Protein AF-A0A7J5FQ94-F1 (afdb_monomer_lite)

Sequence (52 aa):
MLSVTGINRFYYLRGFTDMRCKHSRVLSVIREQLHREPSDGDIYIVMSKDRR

pLDDT: mean 88.06, std 9.71, range [63.56, 97.0]

Secondary structure (D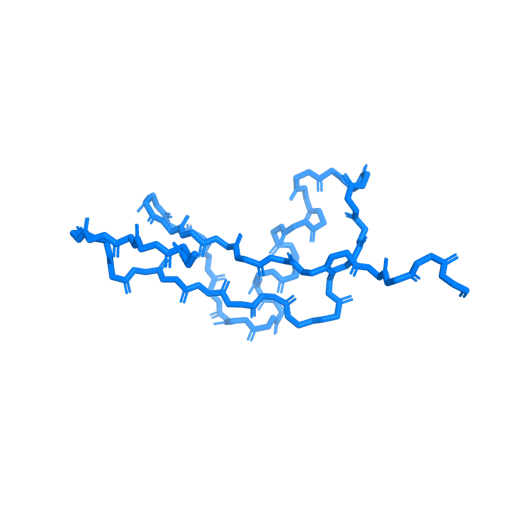SSP, 8-state):
-----S---EEE-TT---TT--HHHHHHHHHHHHSS---TT-EEE--PPP--

Radius of gyration: 12.16 Å; chains: 1; bounding box: 27×23×31 Å

Foldseek 3Di:
DDDDPDADAEDEQPPPAPPPDDPVVVQVSCCVPVVDGDDPSHHYDYDHPDPD

Organism: Phocaeicola vulgatus (NCBI:txid821)

Structure (mmCIF, N/CA/C/O backbone):
data_AF-A0A7J5FQ94-F1
#
_entry.id   AF-A0A7J5FQ94-F1
#
loop_
_atom_site.group_PDB
_atom_site.id
_atom_site.type_symbol
_atom_site.label_atom_id
_atom_site.label_alt_id
_atom_site.label_comp_id
_atom_site.label_asym_id
_atom_site.label_entity_id
_atom_site.label_seq_id
_atom_site.pdbx_PDB_ins_code
_atom_site.Cartn_x
_atom_site.Cartn_y
_atom_site.Cartn_z
_atom_site.occupancy
_atom_site.B_iso_or_equiv
_atom_site.auth_seq_id
_atom_site.auth_comp_id
_atom_site.auth_asym_id
_atom_site.auth_atom_id
_atom_site.pdbx_PDB_model_num
ATOM 1 N N . MET A 1 1 ? -12.856 14.795 -4.093 1.00 63.56 1 MET A N 1
ATOM 2 C CA . MET A 1 1 ? -12.062 14.854 -2.847 1.00 63.56 1 MET A CA 1
ATOM 3 C C . MET A 1 1 ? -12.134 13.483 -2.199 1.00 63.56 1 MET A C 1
ATOM 5 O O . MET A 1 1 ? -13.239 12.979 -2.046 1.00 63.56 1 MET A O 1
ATOM 9 N N . LEU A 1 2 ? -10.997 12.838 -1.930 1.00 66.69 2 LEU A N 1
ATOM 10 C CA . LEU A 1 2 ? -10.970 11.520 -1.291 1.00 66.69 2 LEU A CA 1
ATOM 11 C C . LEU A 1 2 ? -11.191 11.727 0.215 1.00 66.69 2 LEU A C 1
ATOM 13 O O . LEU A 1 2 ? -10.414 12.442 0.840 1.00 66.69 2 LEU A O 1
ATOM 17 N N . SER A 1 3 ? -12.269 11.173 0.770 1.00 66.81 3 SER A N 1
ATOM 18 C CA . SER A 1 3 ? -12.580 11.249 2.203 1.00 66.81 3 SER A CA 1
ATOM 19 C C . SER A 1 3 ? -12.571 9.837 2.768 1.00 66.81 3 SER A C 1
ATOM 21 O O . SER A 1 3 ? -13.318 8.985 2.289 1.00 66.81 3 SER A O 1
ATOM 23 N N . VAL A 1 4 ? -11.700 9.578 3.744 1.00 70.00 4 VAL A N 1
ATOM 24 C CA . VAL A 1 4 ? -11.611 8.283 4.425 1.00 70.00 4 VAL A CA 1
ATOM 25 C C . VAL A 1 4 ? -11.851 8.528 5.908 1.00 70.00 4 VAL A C 1
ATOM 27 O O . VAL A 1 4 ? -11.052 9.184 6.569 1.00 70.00 4 VAL A O 1
ATOM 30 N N . THR A 1 5 ? -12.982 8.053 6.421 1.00 72.94 5 THR A N 1
ATOM 31 C CA . THR A 1 5 ? -13.402 8.237 7.817 1.00 72.94 5 THR A CA 1
ATOM 32 C C . THR A 1 5 ? -13.315 6.912 8.566 1.00 72.94 5 THR A C 1
ATOM 34 O O . THR A 1 5 ? -13.765 5.894 8.046 1.00 72.94 5 THR A O 1
ATOM 37 N N . GLY A 1 6 ? -12.777 6.916 9.789 1.00 70.81 6 GLY A N 1
ATOM 38 C CA . GLY A 1 6 ? -12.741 5.733 10.665 1.00 70.81 6 GLY A CA 1
ATOM 39 C C . GLY A 1 6 ? -11.467 4.881 10.596 1.00 70.81 6 GLY A C 1
ATOM 40 O O . GLY A 1 6 ? -11.382 3.874 11.291 1.00 70.81 6 GLY A O 1
ATOM 41 N N . ILE A 1 7 ? -10.463 5.283 9.813 1.00 77.44 7 ILE A N 1
ATOM 42 C CA . ILE A 1 7 ? -9.138 4.645 9.761 1.00 77.44 7 ILE A CA 1
ATOM 43 C C . ILE A 1 7 ? -8.099 5.729 10.061 1.00 77.44 7 ILE A C 1
ATOM 45 O O . ILE A 1 7 ? -8.243 6.840 9.569 1.00 77.44 7 ILE A O 1
ATOM 49 N N . ASN A 1 8 ? -7.077 5.436 10.8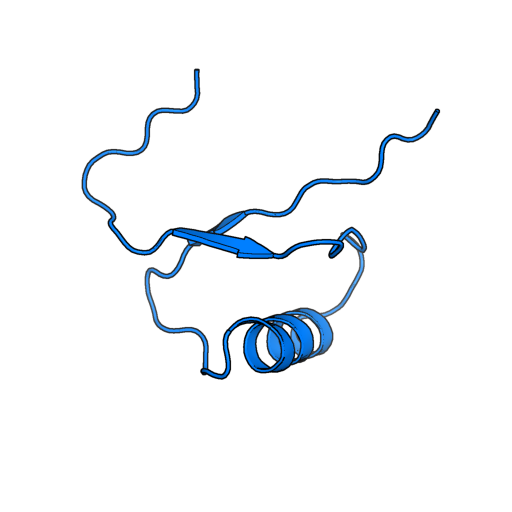72 1.00 81.62 8 ASN A N 1
ATOM 50 C CA . ASN A 1 8 ? -6.096 6.442 11.328 1.00 81.62 8 ASN A CA 1
ATOM 51 C C . ASN A 1 8 ? -4.648 6.157 10.883 1.00 81.62 8 ASN A C 1
ATOM 53 O O . ASN A 1 8 ? -3.740 6.908 11.231 1.00 81.62 8 ASN A O 1
ATOM 57 N N . ARG A 1 9 ? -4.399 5.069 10.143 1.00 89.75 9 ARG A N 1
ATOM 58 C CA . ARG A 1 9 ? -3.045 4.595 9.803 1.00 89.75 9 ARG A CA 1
ATOM 59 C C . ARG A 1 9 ? -2.732 4.774 8.320 1.00 89.75 9 ARG A C 1
ATOM 61 O O . ARG A 1 9 ? -2.624 3.805 7.575 1.00 89.75 9 ARG A O 1
ATOM 68 N N . PHE A 1 10 ? -2.608 6.030 7.899 1.00 91.75 10 PHE A N 1
ATOM 69 C CA . PHE A 1 10 ? -2.222 6.377 6.531 1.00 91.75 10 PHE A CA 1
ATOM 70 C C . PHE A 1 10 ? -0.750 6.760 6.455 1.00 91.75 10 PHE A C 1
ATOM 72 O O . PHE A 1 10 ? -0.288 7.625 7.198 1.00 91.75 10 PHE A O 1
ATOM 79 N N . TYR A 1 11 ? -0.039 6.161 5.505 1.00 93.56 11 TYR A N 1
ATOM 80 C CA . TYR A 1 11 ? 1.373 6.425 5.263 1.00 93.56 11 TYR A CA 1
ATOM 81 C C . TYR A 1 11 ? 1.606 6.745 3.795 1.00 93.56 11 TYR A C 1
ATOM 83 O O . TYR A 1 11 ? 1.180 6.006 2.910 1.00 93.56 11 TYR A O 1
ATOM 91 N N . TYR A 1 12 ? 2.312 7.838 3.525 1.00 93.06 12 TYR A N 1
ATOM 92 C CA . TYR A 1 12 ? 2.726 8.186 2.174 1.00 93.06 12 TYR A CA 1
ATOM 93 C C . TYR A 1 12 ? 4.136 7.649 1.896 1.00 93.06 12 TYR A C 1
ATOM 95 O O . TYR A 1 12 ? 5.083 8.047 2.573 1.00 93.06 12 TYR A O 1
ATOM 103 N N . LEU A 1 13 ? 4.284 6.764 0.903 1.00 93.88 13 LEU A N 1
ATOM 104 C CA . LEU A 1 13 ? 5.588 6.220 0.501 1.00 93.88 13 LEU A CA 1
ATOM 105 C C . LEU A 1 13 ? 6.219 7.115 -0.568 1.00 93.88 13 LEU A C 1
ATOM 107 O O . LEU A 1 13 ? 5.871 7.074 -1.753 1.00 93.88 13 LEU A O 1
ATOM 111 N N . ARG A 1 14 ? 7.165 7.953 -0.147 1.00 92.00 14 ARG A N 1
ATOM 112 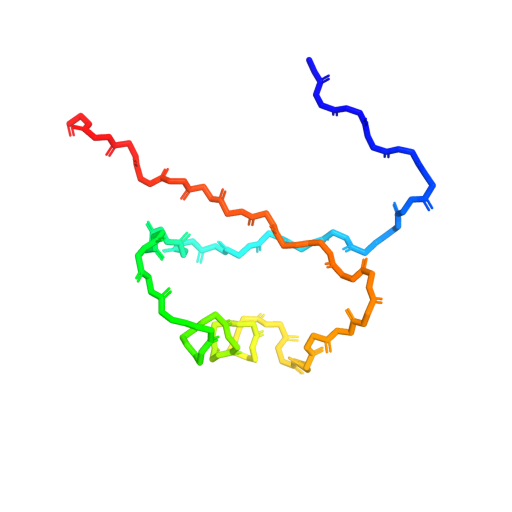C CA . ARG A 1 14 ? 7.764 8.980 -1.001 1.00 92.00 14 ARG A CA 1
ATOM 113 C C . ARG A 1 14 ? 8.647 8.353 -2.077 1.00 92.00 14 ARG A C 1
ATOM 115 O O . ARG A 1 14 ? 9.503 7.522 -1.793 1.00 92.00 14 ARG A O 1
ATOM 122 N N . GLY A 1 15 ? 8.479 8.790 -3.327 1.00 89.62 15 GLY A N 1
ATOM 123 C CA . GLY A 1 15 ? 9.331 8.373 -4.452 1.00 89.62 15 GLY A CA 1
ATOM 124 C C . GLY A 1 15 ? 9.113 6.930 -4.917 1.00 89.62 15 GLY A C 1
ATOM 125 O O . GLY A 1 15 ? 9.712 6.501 -5.907 1.00 89.62 15 GLY A O 1
ATOM 126 N N . PHE A 1 16 ? 8.222 6.194 -4.254 1.00 93.25 16 PHE A N 1
ATOM 127 C CA . PHE A 1 16 ? 7.855 4.853 -4.651 1.00 93.25 16 PHE A CA 1
ATOM 128 C C . PHE A 1 16 ? 6.801 4.905 -5.753 1.00 93.25 16 PHE A C 1
ATOM 130 O O . PHE A 1 16 ? 5.659 5.298 -5.540 1.00 93.25 16 PHE A O 1
ATOM 137 N N . THR A 1 17 ? 7.241 4.572 -6.963 1.00 91.44 17 THR A N 1
ATOM 138 C CA . THR A 1 17 ? 6.495 4.819 -8.210 1.00 91.44 17 THR A CA 1
ATOM 139 C C . THR A 1 17 ? 6.415 3.572 -9.090 1.00 91.44 17 THR A C 1
ATOM 141 O O . THR A 1 17 ? 5.759 3.578 -10.130 1.00 91.44 17 THR A O 1
ATOM 144 N N . ASP A 1 18 ? 7.071 2.489 -8.668 1.00 89.50 18 ASP A N 1
ATOM 145 C CA . ASP A 1 18 ? 7.067 1.212 -9.368 1.00 89.50 18 ASP A CA 1
ATOM 146 C C . ASP A 1 18 ? 5.817 0.403 -9.002 1.00 89.50 18 ASP A C 1
ATOM 148 O O . ASP A 1 18 ? 5.804 -0.398 -8.066 1.00 89.50 18 ASP A O 1
ATOM 152 N N . MET A 1 19 ? 4.761 0.604 -9.788 1.00 85.50 19 MET A N 1
ATOM 153 C CA . MET A 1 19 ? 3.483 -0.099 -9.635 1.00 85.50 19 MET A CA 1
ATOM 154 C C . MET A 1 19 ? 3.532 -1.567 -10.096 1.00 85.50 19 MET A C 1
ATOM 156 O O . MET A 1 19 ? 2.545 -2.281 -9.942 1.00 85.50 19 MET A O 1
ATOM 160 N N . ARG A 1 20 ? 4.639 -2.028 -10.701 1.00 89.06 20 ARG A N 1
ATOM 161 C CA . ARG A 1 20 ? 4.797 -3.410 -11.197 1.00 89.06 20 ARG A CA 1
ATOM 162 C C . ARG A 1 20 ? 5.602 -4.293 -10.252 1.00 89.06 20 ARG A C 1
ATOM 164 O O . ARG A 1 20 ? 5.749 -5.491 -10.511 1.00 89.06 20 ARG A O 1
ATOM 171 N N . CYS A 1 21 ? 6.149 -3.718 -9.188 1.00 90.19 21 CYS A N 1
ATOM 172 C CA . CYS A 1 21 ? 6.991 -4.456 -8.271 1.00 90.19 21 CYS A CA 1
ATOM 173 C C . CYS A 1 21 ? 6.213 -5.547 -7.516 1.00 90.19 21 CYS A C 1
ATOM 175 O O . CYS A 1 21 ? 4.984 -5.557 -7.419 1.00 90.19 21 CYS A O 1
ATOM 177 N N . LYS A 1 22 ? 6.964 -6.505 -6.975 1.00 93.25 22 LYS A N 1
ATOM 178 C CA . LYS A 1 22 ? 6.419 -7.567 -6.128 1.00 93.25 22 LYS A CA 1
ATOM 179 C C . LYS A 1 22 ? 6.332 -7.110 -4.676 1.00 93.25 22 LYS A C 1
ATOM 181 O O . LYS A 1 22 ? 6.996 -6.161 -4.262 1.00 93.25 22 LYS A O 1
ATOM 186 N N . HIS A 1 23 ? 5.562 -7.860 -3.893 1.00 91.50 23 HIS A N 1
ATOM 187 C CA . HIS A 1 23 ? 5.329 -7.604 -2.473 1.00 91.50 23 HIS A CA 1
ATOM 188 C C . HIS A 1 23 ? 6.622 -7.361 -1.672 1.00 91.50 23 HIS A C 1
ATOM 190 O O . HIS A 1 23 ? 6.685 -6.427 -0.881 1.00 91.50 23 HIS A O 1
ATOM 196 N N . SER A 1 24 ? 7.689 -8.122 -1.941 1.00 94.44 24 SER A N 1
ATOM 197 C CA . SER A 1 24 ? 8.987 -7.955 -1.273 1.00 94.44 24 SER A CA 1
ATOM 198 C C . SER A 1 24 ? 9.573 -6.548 -1.417 1.00 94.44 24 SER A C 1
ATOM 200 O O . SER A 1 24 ? 10.125 -6.020 -0.456 1.00 94.44 24 SER A O 1
ATOM 202 N N . ARG A 1 25 ? 9.417 -5.904 -2.582 1.00 94.94 25 ARG A N 1
ATOM 203 C CA . ARG A 1 25 ? 9.917 -4.542 -2.808 1.00 94.94 25 ARG A CA 1
ATOM 204 C C . ARG A 1 25 ? 9.125 -3.516 -2.004 1.00 94.94 25 ARG A C 1
ATOM 206 O O . ARG A 1 25 ? 9.729 -2.605 -1.447 1.00 94.94 25 ARG A O 1
ATOM 213 N N . VAL A 1 26 ? 7.806 -3.687 -1.923 1.00 93.25 26 VAL A N 1
ATOM 214 C CA . VAL A 1 26 ? 6.930 -2.842 -1.097 1.00 93.25 26 VAL A CA 1
ATOM 215 C C . VAL A 1 26 ? 7.347 -2.938 0.372 1.00 93.25 26 VAL A C 1
ATOM 217 O O . VAL A 1 26 ? 7.545 -1.910 1.012 1.00 93.25 26 VAL A O 1
ATOM 220 N N . LEU A 1 27 ? 7.575 -4.156 0.882 1.00 95.50 27 LEU A N 1
ATOM 221 C CA . LEU A 1 27 ? 8.046 -4.371 2.256 1.00 95.50 27 LEU A CA 1
ATOM 222 C C . LEU A 1 27 ? 9.385 -3.682 2.524 1.00 95.50 27 LEU A C 1
ATOM 224 O O . LEU A 1 27 ? 9.531 -3.009 3.541 1.00 95.50 27 LEU A O 1
ATOM 228 N N . SER A 1 28 ? 10.353 -3.816 1.612 1.00 96.12 28 SER A N 1
ATOM 229 C CA . SER A 1 28 ? 11.645 -3.138 1.751 1.00 96.12 28 SER A CA 1
ATOM 230 C C . SER A 1 28 ? 11.482 -1.623 1.856 1.00 96.12 28 SER A C 1
ATOM 232 O O . SER A 1 28 ? 12.074 -1.019 2.741 1.00 96.12 28 SER A O 1
ATOM 234 N N . VAL A 1 29 ? 10.646 -1.019 1.006 1.00 95.62 29 VAL A N 1
ATOM 235 C CA . VAL A 1 29 ? 10.405 0.433 1.014 1.00 95.62 29 VAL A CA 1
ATOM 236 C C . VAL A 1 29 ? 9.723 0.884 2.305 1.00 95.62 29 VAL A C 1
ATOM 238 O O . VAL A 1 29 ? 10.112 1.901 2.872 1.00 95.62 29 VAL A O 1
ATOM 241 N N . ILE A 1 30 ? 8.739 0.127 2.798 1.00 96.25 30 ILE A N 1
ATOM 242 C CA . ILE A 1 30 ? 8.068 0.411 4.075 1.00 96.25 30 ILE A CA 1
ATOM 243 C C . ILE A 1 30 ? 9.081 0.386 5.227 1.00 96.25 30 ILE A C 1
ATOM 245 O O . ILE A 1 30 ? 9.135 1.331 6.011 1.00 96.25 30 ILE A O 1
ATOM 249 N N . ARG A 1 31 ? 9.926 -0.648 5.301 1.00 97.00 31 ARG A N 1
ATOM 250 C CA . ARG A 1 31 ? 10.955 -0.783 6.345 1.00 97.00 31 ARG A CA 1
ATOM 251 C C . ARG A 1 31 ? 12.009 0.316 6.270 1.00 97.00 31 ARG A C 1
ATOM 253 O O . ARG A 1 31 ? 12.419 0.838 7.300 1.00 97.00 31 ARG A O 1
ATOM 260 N N . GLU A 1 32 ? 12.438 0.668 5.063 1.00 96.88 32 GLU A N 1
ATOM 261 C CA . GLU A 1 32 ? 13.456 1.693 4.831 1.00 96.88 32 GLU A CA 1
ATOM 262 C C . GLU A 1 32 ? 12.943 3.094 5.185 1.00 96.88 32 GLU A C 1
ATOM 264 O O . GLU A 1 32 ? 13.654 3.847 5.841 1.00 96.88 32 GLU A O 1
ATOM 269 N N . GLN A 1 33 ? 11.711 3.439 4.790 1.00 96.25 33 GLN A N 1
ATOM 270 C CA . GLN A 1 33 ? 11.167 4.788 4.988 1.00 96.25 33 GLN A CA 1
ATOM 271 C C . GLN A 1 33 ? 10.490 4.995 6.344 1.00 96.25 33 GLN A C 1
ATOM 273 O O . GLN A 1 33 ? 10.493 6.111 6.856 1.00 96.25 33 GLN A O 1
ATOM 278 N N . LEU A 1 34 ? 9.863 3.958 6.905 1.00 95.88 34 LEU A N 1
ATOM 279 C CA . LEU A 1 34 ? 9.066 4.065 8.132 1.00 95.88 34 LEU A CA 1
ATOM 280 C C . LEU A 1 34 ? 9.711 3.363 9.331 1.00 95.88 34 LEU A C 1
ATOM 282 O O . LEU A 1 34 ? 9.170 3.452 10.430 1.00 95.88 34 LEU A O 1
ATOM 286 N N . HIS A 1 35 ? 10.831 2.659 9.130 1.00 96.06 35 HIS A N 1
ATOM 287 C CA . HIS A 1 35 ? 11.558 1.925 10.174 1.00 96.06 35 HIS A CA 1
ATOM 288 C C . HIS A 1 35 ? 10.670 0.967 10.987 1.00 96.06 35 HIS A C 1
ATOM 290 O O . HIS A 1 35 ? 10.855 0.790 12.190 1.00 96.06 35 HIS A O 1
ATOM 296 N N . ARG A 1 36 ? 9.686 0.345 10.323 1.00 94.56 36 ARG A N 1
ATOM 297 C CA . ARG A 1 36 ? 8.748 -0.610 10.927 1.00 94.56 36 ARG A CA 1
ATOM 298 C C . ARG A 1 36 ? 8.241 -1.638 9.924 1.00 94.56 36 ARG A C 1
ATOM 300 O O . ARG A 1 36 ? 8.330 -1.438 8.714 1.00 94.56 36 ARG A O 1
ATOM 307 N N . GLU A 1 37 ? 7.622 -2.690 10.449 1.00 95.50 37 GLU A N 1
ATOM 308 C CA . GLU A 1 37 ? 6.811 -3.618 9.662 1.00 95.50 37 GLU A CA 1
ATOM 309 C C . GLU A 1 37 ? 5.411 -3.045 9.383 1.00 95.50 37 GLU A C 1
ATOM 311 O O . GLU A 1 37 ? 4.870 -2.296 10.216 1.00 95.50 37 GLU A O 1
ATOM 316 N N . PRO A 1 38 ? 4.800 -3.405 8.238 1.00 95.00 38 PRO A N 1
ATOM 317 C CA . PRO A 1 38 ? 3.388 -3.146 8.010 1.00 95.00 38 PRO A CA 1
ATOM 318 C C . PRO A 1 38 ? 2.525 -3.936 8.991 1.00 95.00 38 PRO A C 1
ATOM 320 O O . PRO A 1 38 ? 2.851 -5.053 9.390 1.00 95.00 38 PRO A O 1
ATOM 323 N N . SER A 1 39 ? 1.410 -3.342 9.386 1.00 94.38 39 SER A N 1
ATOM 324 C CA . SER A 1 39 ? 0.414 -3.947 10.263 1.00 94.38 39 SER A CA 1
ATOM 325 C C . SER A 1 39 ? -0.937 -4.020 9.568 1.00 94.38 39 SER A C 1
ATOM 327 O O . SER A 1 39 ? -1.205 -3.282 8.620 1.00 94.38 39 SER A O 1
ATOM 329 N N . ASP A 1 40 ? -1.801 -4.911 10.047 1.00 92.62 40 ASP A N 1
ATOM 330 C CA . ASP A 1 40 ? -3.139 -5.030 9.482 1.00 92.62 40 ASP A CA 1
ATOM 331 C C . ASP A 1 40 ? -3.924 -3.715 9.650 1.00 92.62 40 ASP A C 1
ATOM 333 O O . ASP A 1 40 ? -3.843 -3.039 10.687 1.00 92.62 40 ASP A O 1
ATOM 337 N N . GLY A 1 41 ? -4.625 -3.321 8.587 1.00 89.94 41 GLY A N 1
ATOM 338 C CA . GLY A 1 41 ? -5.305 -2.028 8.483 1.00 89.94 41 GLY A CA 1
ATOM 339 C C . GLY A 1 41 ? -4.413 -0.818 8.161 1.00 89.94 41 GLY A C 1
ATOM 340 O O . GLY A 1 41 ? -4.938 0.294 8.083 1.00 89.94 41 GLY A O 1
ATOM 341 N N .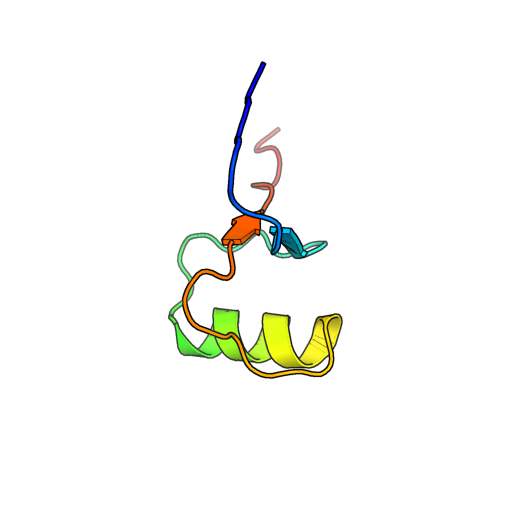 ASP A 1 42 ? -3.100 -0.990 7.961 1.00 93.12 42 ASP A N 1
ATOM 342 C CA . ASP A 1 42 ? -2.249 0.085 7.439 1.00 93.12 42 ASP A CA 1
ATOM 343 C C . ASP A 1 42 ? -2.589 0.374 5.968 1.00 93.12 42 ASP A C 1
ATOM 345 O O . ASP A 1 42 ? -2.710 -0.531 5.140 1.00 93.12 42 ASP A O 1
ATOM 349 N N . ILE A 1 43 ? -2.708 1.658 5.627 1.00 92.06 43 ILE A N 1
ATOM 350 C CA . ILE A 1 43 ? -2.993 2.112 4.265 1.00 92.06 43 ILE A CA 1
ATOM 351 C C . ILE A 1 43 ? -1.795 2.896 3.739 1.00 92.06 43 ILE A C 1
ATOM 353 O O . ILE A 1 43 ? -1.436 3.951 4.266 1.00 92.06 43 ILE A O 1
ATOM 357 N N . TYR A 1 44 ? -1.203 2.394 2.657 1.00 92.75 44 TYR A N 1
ATOM 358 C CA . TYR A 1 44 ? -0.060 3.014 1.995 1.00 92.75 44 TYR A CA 1
ATOM 359 C C . TYR A 1 44 ? -0.497 3.739 0.728 1.00 92.75 44 TYR A C 1
ATOM 361 O O . TYR A 1 44 ? -1.041 3.139 -0.197 1.00 92.75 44 TYR A O 1
ATOM 369 N N . ILE A 1 45 ? -0.234 5.039 0.685 1.00 92.44 45 ILE A N 1
ATOM 370 C CA . ILE A 1 45 ? -0.521 5.901 -0.454 1.00 92.44 45 ILE A CA 1
ATOM 371 C C . ILE A 1 45 ? 0.768 6.071 -1.248 1.00 92.44 45 ILE A C 1
ATOM 373 O O . ILE A 1 45 ? 1.823 6.396 -0.700 1.00 92.44 45 ILE A O 1
ATOM 377 N N . VAL A 1 46 ? 0.672 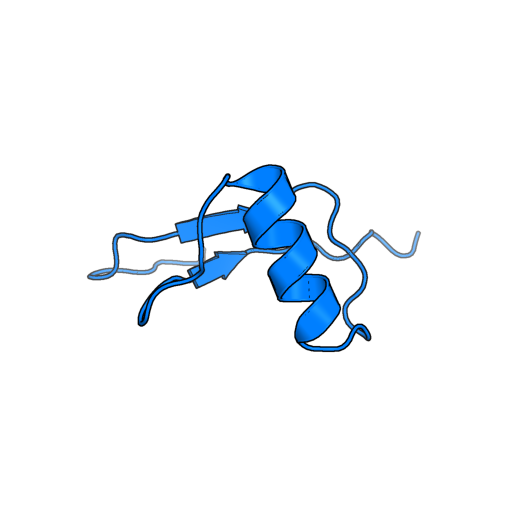5.852 -2.553 1.00 91.81 46 VAL A N 1
ATOM 378 C CA . VAL A 1 46 ? 1.780 5.958 -3.502 1.00 91.81 46 VAL A CA 1
ATOM 379 C C . VAL A 1 46 ? 1.341 6.862 -4.641 1.00 91.81 46 VAL A C 1
ATOM 381 O O . VAL A 1 46 ? 0.180 6.828 -5.049 1.00 91.81 46 VAL A O 1
ATOM 384 N N . MET A 1 47 ? 2.256 7.674 -5.159 1.00 90.50 47 MET A N 1
ATOM 385 C CA . MET A 1 47 ? 1.986 8.486 -6.343 1.00 90.50 47 MET A CA 1
ATOM 386 C C . MET A 1 47 ? 2.712 7.865 -7.527 1.00 90.50 47 MET A C 1
ATOM 388 O O . MET A 1 47 ? 3.929 7.691 -7.489 1.00 90.50 47 MET A O 1
ATOM 392 N N . SER A 1 48 ? 1.974 7.549 -8.593 1.00 86.12 48 SER A N 1
ATOM 393 C CA . SER A 1 48 ? 2.604 7.232 -9.876 1.00 86.12 48 SER A CA 1
ATOM 394 C C . SER A 1 48 ? 3.448 8.422 -10.321 1.00 86.12 48 SER A C 1
ATOM 396 O O . SER A 1 48 ? 3.050 9.574 -10.137 1.00 86.12 48 SER A O 1
ATOM 398 N N . LYS A 1 49 ? 4.591 8.154 -10.959 1.00 83.88 49 LYS A N 1
ATOM 399 C CA . LYS A 1 49 ? 5.274 9.201 -11.722 1.00 83.88 49 LYS A CA 1
ATOM 400 C C . LYS A 1 49 ? 4.346 9.682 -12.828 1.00 83.88 49 LYS A C 1
ATOM 402 O O . LYS A 1 49 ? 3.643 8.871 -13.442 1.00 83.88 49 LYS A O 1
ATOM 407 N N . ASP A 1 50 ? 4.357 10.990 -13.052 1.00 78.94 50 ASP A N 1
ATOM 408 C CA . ASP A 1 50 ? 3.763 11.557 -14.252 1.00 78.94 50 ASP A CA 1
ATOM 409 C C . ASP A 1 50 ? 4.495 10.976 -15.472 1.00 78.94 50 ASP A C 1
ATOM 411 O O . ASP A 1 50 ? 5.707 10.755 -15.434 1.00 78.94 50 ASP A O 1
ATOM 415 N N . ARG A 1 51 ? 3.739 10.652 -16.519 1.00 66.12 51 ARG A N 1
ATOM 416 C CA . ARG A 1 51 ? 4.244 10.025 -17.753 1.00 66.12 51 ARG A CA 1
ATOM 417 C C . ARG A 1 51 ? 4.592 11.054 -18.836 1.00 66.12 51 ARG A C 1
ATOM 419 O O . ARG A 1 51 ? 4.763 10.657 -19.986 1.00 66.12 51 ARG A O 1
ATOM 426 N N . ARG A 1 52 ? 4.624 12.3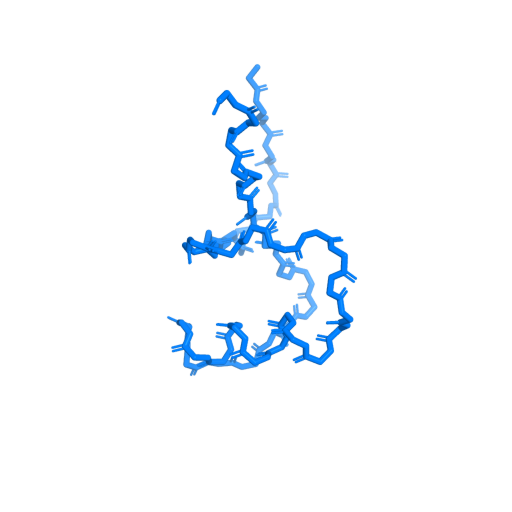40 -18.479 1.00 64.25 52 ARG A N 1
ATOM 427 C CA . ARG A 1 52 ? 4.945 13.448 -19.385 1.00 64.25 52 ARG A CA 1
ATOM 428 C C . ARG A 1 52 ? 6.397 13.430 -19.837 1.00 64.25 52 ARG A C 1
ATOM 430 O O . ARG A 1 52 ? 7.273 13.168 -18.984 1.00 64.25 52 ARG A O 1
#